Protein AF-A0A5T9RG60-F1 (afdb_monomer)

Nearest PDB structures (foldseek):
  6q29-assembly1_A  TM=7.530E-01  e=3.087E-01  Thermus thermophilus HB27
  3gdc-assembly1_B  TM=6.796E-01  e=9.645E-01  Arthrobacter sp. FB24
  2vec-assembly1_A  TM=5.672E-01  e=8.920E+00  Escherichia coli
  1zz7-assembly1_B-2  TM=5.160E-01  e=6.441E+00  Streptomyces wedmorensis
  3es4-assembly1_B  TM=3.562E-01  e=1.489E+00  Agrobacterium fabrum str. C58

pLDDT: mean 78.08, std 11.02, range [50.22, 90.12]

Foldseek 3Di:
DDKDKDAAPAAKWKWAWPDWKAFQDKPPDPPDHGDTDRIDIDHGGIMTMIDDPDPTDTDTDDD

Secondary structure (DSSP, 8-state):
-EEEEEE--SS-EEEEEEEEEEEEEEESSTT-SSEEEEEEEEPTT-EEEEEESS---PEEE--

Sequence (63 aa):
QVKYKILSLPKYQHLEFSEPVYIEKRKDILGGYGYWTKETILYPGESLSFITSAKNNLRKRDD

Solvent-accessible surface area (backbone atoms only — not comparable to full-atom values): 3798 Å² total; per-residue (Å²): 117,49,77,48,76,49,73,30,74,83,46,72,38,55,42,54,48,93,52,71,28,37,33,64,40,49,49,93,62,100,76,64,60,71,48,74,40,44,61,50,76,39,48,54,76,24,35,42,32,35,37,28,84,61,96,72,77,82,54,79,63,88,130

Structure (mmCIF, N/CA/C/O backbone):
data_AF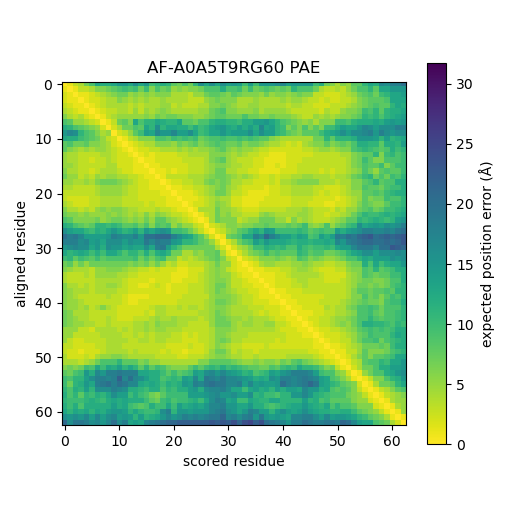-A0A5T9RG60-F1
#
_entry.id   AF-A0A5T9RG60-F1
#
loop_
_atom_site.group_PDB
_atom_site.id
_atom_site.type_symbol
_atom_site.label_atom_id
_atom_site.label_alt_id
_atom_site.label_comp_id
_atom_site.label_asym_id
_atom_site.label_entity_id
_atom_site.label_seq_id
_atom_site.pdbx_PDB_ins_code
_atom_site.Cartn_x
_atom_site.Cartn_y
_atom_site.Cartn_z
_atom_site.occupancy
_atom_site.B_iso_or_equiv
_atom_site.auth_seq_id
_atom_site.auth_comp_id
_atom_site.auth_asym_id
_atom_site.auth_atom_id
_atom_site.pdbx_PDB_model_num
ATOM 1 N N . GLN A 1 1 ? 15.659 2.174 -6.487 1.00 67.69 1 GLN A N 1
ATOM 2 C CA . GLN A 1 1 ? 14.417 1.760 -5.801 1.00 67.69 1 GLN A CA 1
ATOM 3 C C . GLN A 1 1 ? 13.994 2.868 -4.855 1.00 67.69 1 GLN A C 1
ATOM 5 O O . GLN A 1 1 ? 14.853 3.419 -4.173 1.00 67.69 1 GLN A O 1
ATOM 10 N N . VAL A 1 2 ? 12.709 3.222 -4.849 1.00 77.06 2 VAL A N 1
ATOM 11 C CA . VAL A 1 2 ? 12.153 4.268 -3.976 1.00 77.06 2 VAL A CA 1
ATOM 12 C C . VAL A 1 2 ? 11.181 3.621 -2.998 1.00 77.06 2 VAL A C 1
ATOM 14 O O . VAL A 1 2 ? 10.366 2.787 -3.395 1.00 77.06 2 VAL A O 1
ATOM 17 N N . LYS A 1 3 ? 11.296 3.988 -1.721 1.00 82.75 3 LYS A N 1
ATOM 18 C CA . LYS A 1 3 ? 10.475 3.459 -0.632 1.00 82.75 3 LYS A CA 1
ATOM 19 C C . LYS A 1 3 ? 9.493 4.523 -0.168 1.00 82.75 3 LYS A C 1
ATOM 21 O O . LYS A 1 3 ? 9.894 5.640 0.152 1.00 82.75 3 LYS A O 1
ATOM 26 N N . TYR A 1 4 ? 8.225 4.151 -0.105 1.00 82.88 4 TYR A N 1
ATOM 27 C CA . TYR A 1 4 ? 7.142 5.018 0.335 1.00 82.88 4 TYR A CA 1
ATOM 28 C C . TYR A 1 4 ? 6.490 4.442 1.585 1.00 82.88 4 TYR A C 1
ATOM 30 O O . TYR A 1 4 ? 6.428 3.223 1.759 1.00 82.88 4 TYR A O 1
ATOM 38 N N . LYS A 1 5 ? 5.992 5.333 2.446 1.00 84.56 5 LYS A N 1
ATOM 39 C CA . LYS A 1 5 ? 5.178 4.979 3.607 1.00 84.56 5 LYS A CA 1
ATOM 40 C C . LYS A 1 5 ? 3.887 5.785 3.574 1.00 84.56 5 LYS A C 1
ATOM 42 O O . LYS A 1 5 ? 3.935 7.012 3.581 1.00 84.56 5 LYS A O 1
ATOM 47 N N . ILE A 1 6 ? 2.756 5.091 3.553 1.00 83.06 6 ILE A N 1
ATOM 48 C CA . ILE A 1 6 ? 1.422 5.691 3.622 1.00 83.06 6 ILE A CA 1
ATOM 49 C C . ILE A 1 6 ? 0.834 5.383 4.993 1.00 83.06 6 ILE A C 1
ATOM 51 O O . ILE A 1 6 ? 0.979 4.269 5.498 1.00 83.06 6 ILE A O 1
ATOM 55 N N . LEU A 1 7 ? 0.188 6.381 5.588 1.00 79.62 7 LEU A N 1
ATOM 56 C CA . LEU A 1 7 ? -0.613 6.245 6.797 1.00 79.62 7 LEU A CA 1
ATOM 57 C C . LEU A 1 7 ? -2.068 6.554 6.435 1.00 79.62 7 LEU A C 1
ATOM 59 O O . LEU A 1 7 ? -2.352 7.630 5.907 1.00 79.62 7 LEU A O 1
ATOM 63 N N . SER A 1 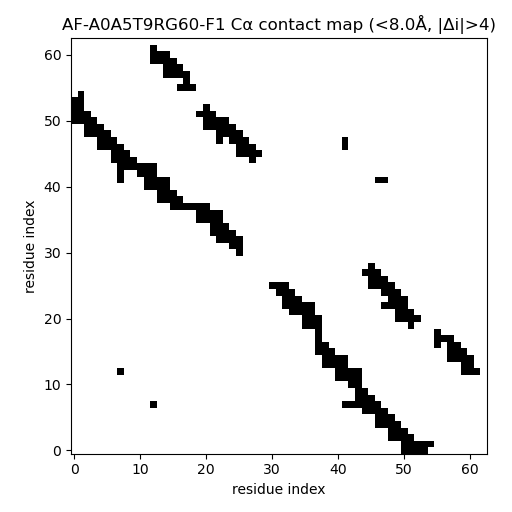8 ? -2.971 5.615 6.707 1.00 74.44 8 SER A N 1
ATOM 64 C CA . SER A 1 8 ? -4.398 5.792 6.449 1.00 74.44 8 SER A CA 1
ATOM 65 C C . SER A 1 8 ? -5.098 6.390 7.665 1.00 74.44 8 SER A C 1
ATOM 67 O O . SER A 1 8 ? -5.093 5.806 8.749 1.00 74.44 8 SER A O 1
ATOM 69 N N . LEU A 1 9 ? -5.703 7.567 7.494 1.00 76.44 9 LEU A N 1
ATOM 70 C CA . LEU A 1 9 ? -6.489 8.271 8.512 1.00 76.44 9 LEU A CA 1
ATOM 71 C C . LEU A 1 9 ? -7.636 9.051 7.833 1.00 76.44 9 LEU A C 1
ATOM 73 O O . LEU A 1 9 ? -7.367 9.714 6.828 1.00 76.44 9 LEU A O 1
ATOM 77 N N . PRO A 1 10 ? -8.886 9.074 8.352 1.00 70.56 10 PRO A N 1
ATOM 78 C CA . PRO A 1 10 ? -9.605 8.092 9.177 1.00 70.56 10 PRO A CA 1
ATOM 79 C C . PRO A 1 10 ? -10.561 7.196 8.350 1.00 70.56 10 PRO A C 1
ATOM 81 O O . PRO A 1 10 ? -11.412 6.514 8.913 1.00 70.56 10 PRO A O 1
ATOM 84 N N . LYS A 1 11 ? -10.474 7.228 7.016 1.00 77.88 11 LYS A N 1
ATOM 85 C CA . LYS A 1 11 ? -11.324 6.444 6.104 1.00 77.88 11 LYS A CA 1
ATOM 86 C C . LYS A 1 11 ? -10.529 5.320 5.447 1.00 77.88 11 LYS A C 1
ATOM 88 O O . LYS A 1 11 ? -9.302 5.371 5.426 1.00 77.88 11 LYS A O 1
ATOM 93 N N . TYR A 1 12 ? -11.228 4.319 4.912 1.00 81.44 12 TYR A N 1
ATOM 94 C CA . TYR A 1 12 ? -10.590 3.356 4.020 1.00 81.44 12 TYR A CA 1
ATOM 95 C C . TYR A 1 12 ? -10.033 4.099 2.797 1.00 81.44 12 TYR A C 1
ATOM 97 O O . TYR A 1 12 ? -10.634 5.059 2.317 1.00 81.44 12 TYR A O 1
ATOM 105 N N . GLN A 1 13 ? -8.863 3.689 2.323 1.00 83.38 13 GLN A N 1
ATOM 106 C CA . GLN A 1 13 ? -8.212 4.264 1.152 1.00 83.38 13 GLN A CA 1
ATOM 107 C C . GLN A 1 13 ? -7.967 3.154 0.149 1.00 83.38 13 GLN A C 1
ATOM 109 O O . GLN A 1 13 ? -7.236 2.206 0.437 1.00 83.38 13 GLN A O 1
ATOM 114 N N . HIS A 1 14 ? -8.556 3.278 -1.035 1.00 86.06 14 HIS A N 1
ATOM 115 C CA . HIS A 1 14 ? -8.190 2.418 -2.146 1.00 86.06 14 HIS A CA 1
ATOM 116 C C . HIS A 1 14 ? -6.960 3.009 -2.844 1.00 86.06 14 HIS A C 1
ATOM 118 O O . HIS A 1 14 ? -6.995 4.131 -3.353 1.00 86.06 14 HIS A O 1
ATOM 124 N N . LEU A 1 15 ? -5.854 2.267 -2.821 1.00 85.56 15 LEU A N 1
ATOM 125 C CA . LEU A 1 15 ? -4.618 2.623 -3.501 1.00 85.56 15 LEU A CA 1
ATOM 126 C C . LEU A 1 15 ? -4.501 1.822 -4.793 1.00 85.56 15 LEU A C 1
ATOM 128 O O . LEU A 1 15 ? -4.394 0.598 -4.759 1.00 85.56 15 LEU A O 1
ATOM 132 N N . GLU A 1 16 ? -4.458 2.535 -5.912 1.00 88.00 16 GLU A N 1
ATOM 133 C CA . GLU A 1 16 ? -4.206 1.986 -7.241 1.00 88.00 16 GLU A CA 1
ATOM 134 C C . GLU A 1 16 ? -2.825 2.475 -7.707 1.00 88.00 16 GLU A C 1
ATOM 136 O O . GLU A 1 16 ? -2.544 3.679 -7.724 1.00 88.00 16 GLU A O 1
ATOM 141 N N . PHE A 1 17 ? -1.934 1.544 -8.046 1.00 85.69 17 PHE A N 1
ATOM 142 C CA . PHE A 1 17 ? -0.572 1.844 -8.484 1.00 85.69 17 PHE A CA 1
ATOM 143 C C . PHE A 1 17 ? -0.461 1.734 -10.009 1.00 85.69 17 PHE A C 1
ATOM 145 O O . PHE A 1 17 ? -1.015 0.830 -10.631 1.00 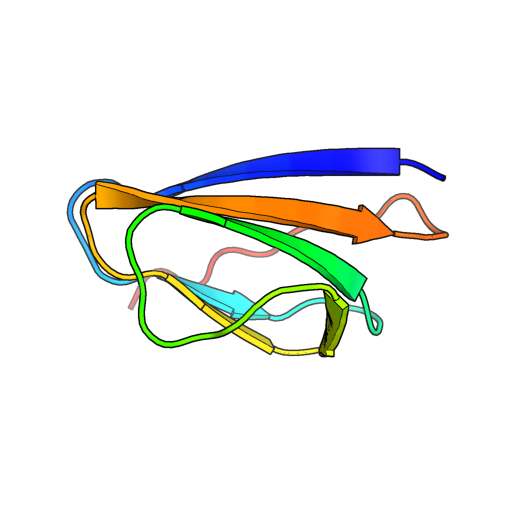85.69 17 PHE A O 1
ATOM 152 N N . SER A 1 18 ? 0.316 2.627 -10.627 1.00 83.19 18 SER A N 1
ATOM 153 C CA . SER A 1 18 ? 0.569 2.620 -12.079 1.00 83.19 18 SER A CA 1
ATOM 154 C C . SER A 1 18 ? 1.326 1.380 -12.571 1.00 83.19 18 SER A C 1
ATOM 156 O O . SER A 1 18 ? 1.249 1.022 -13.744 1.00 83.19 18 SER A O 1
ATOM 158 N N . GLU A 1 19 ? 2.059 0.719 -11.681 1.00 84.94 19 GLU A N 1
ATOM 159 C CA . GLU A 1 19 ? 2.824 -0.502 -11.927 1.00 84.94 19 GLU A CA 1
ATOM 160 C C . GLU A 1 19 ? 2.816 -1.377 -10.662 1.00 84.94 19 GLU A C 1
ATOM 162 O O . GLU A 1 19 ? 2.482 -0.871 -9.586 1.00 84.94 19 GLU A O 1
ATOM 167 N N . PRO A 1 20 ? 3.161 -2.678 -10.752 1.00 88.31 20 PRO A N 1
ATOM 168 C CA . PRO A 1 20 ? 3.262 -3.519 -9.569 1.00 88.31 20 PRO A CA 1
ATOM 169 C C . PRO A 1 20 ? 4.278 -2.941 -8.583 1.00 88.31 20 PRO A C 1
ATOM 171 O O . PRO A 1 20 ? 5.431 -2.698 -8.939 1.00 88.31 20 PRO A O 1
ATOM 174 N N . VAL A 1 21 ? 3.859 -2.762 -7.335 1.00 88.69 21 VAL A N 1
ATOM 175 C CA . VAL A 1 21 ? 4.721 -2.359 -6.224 1.00 88.69 21 VAL A CA 1
ATOM 176 C C . VAL A 1 21 ? 4.925 -3.528 -5.275 1.00 88.69 21 VAL A C 1
ATOM 178 O O . VAL A 1 21 ? 4.043 -4.372 -5.103 1.00 88.69 21 VAL A O 1
ATOM 181 N N . TYR A 1 22 ? 6.093 -3.575 -4.644 1.00 90.00 22 TYR A N 1
ATOM 182 C CA . TYR A 1 22 ? 6.410 -4.587 -3.650 1.00 90.00 22 TYR A CA 1
ATOM 183 C C . TYR A 1 22 ? 6.009 -4.095 -2.264 1.00 90.00 22 TYR A C 1
ATOM 185 O O . TYR A 1 22 ? 6.567 -3.116 -1.763 1.00 90.00 22 TYR A O 1
ATOM 193 N N . ILE A 1 23 ? 5.055 -4.770 -1.630 1.00 88.44 23 ILE A N 1
ATOM 194 C CA . ILE A 1 23 ? 4.635 -4.475 -0.263 1.00 88.44 23 ILE A CA 1
ATOM 195 C C . 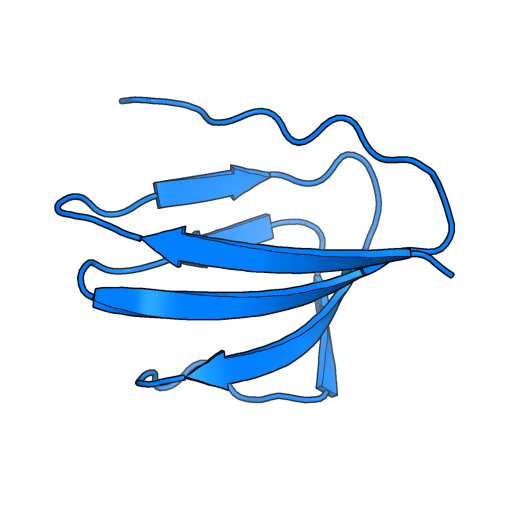ILE A 1 23 ? 5.630 -5.115 0.699 1.00 88.44 23 ILE A C 1
ATOM 197 O O . ILE A 1 23 ? 5.613 -6.321 0.934 1.00 88.44 23 ILE A O 1
ATOM 201 N N . GLU A 1 24 ? 6.504 -4.296 1.275 1.00 87.00 24 GLU A N 1
ATOM 202 C CA . GLU A 1 24 ? 7.533 -4.761 2.207 1.00 87.00 24 GLU A CA 1
ATOM 203 C C . GLU A 1 24 ? 6.940 -5.026 3.592 1.00 87.00 24 GLU A C 1
ATOM 205 O O . GLU A 1 24 ? 7.283 -6.010 4.242 1.00 87.00 24 GLU A O 1
ATOM 210 N N . LYS A 1 25 ? 6.050 -4.144 4.058 1.00 83.06 25 LYS A N 1
ATOM 211 C CA . LYS A 1 25 ? 5.415 -4.285 5.367 1.00 83.06 25 LYS A CA 1
ATOM 212 C C . LYS A 1 25 ? 4.080 -3.566 5.401 1.00 83.06 25 LYS A C 1
ATOM 214 O O . LYS A 1 25 ? 3.979 -2.404 5.010 1.00 83.06 25 LYS A O 1
ATOM 219 N N . ARG A 1 26 ? 3.088 -4.238 5.968 1.00 82.94 26 ARG A N 1
ATOM 220 C CA . ARG A 1 26 ? 1.779 -3.681 6.278 1.00 82.94 26 ARG A CA 1
ATOM 221 C C . ARG A 1 26 ? 1.553 -3.824 7.777 1.00 82.94 26 ARG A C 1
ATOM 223 O O . ARG A 1 26 ? 1.657 -4.928 8.309 1.00 82.94 26 ARG A O 1
ATOM 230 N N . LYS A 1 27 ? 1.389 -2.706 8.479 1.00 72.00 27 LYS A N 1
ATOM 231 C CA . LYS A 1 27 ? 1.202 -2.713 9.933 1.00 72.00 27 LYS A CA 1
ATOM 232 C C . LYS A 1 27 ? -0.292 -2.722 10.239 1.00 72.00 27 LYS A C 1
ATOM 234 O O . LYS A 1 27 ? -1.029 -1.959 9.625 1.00 72.00 27 LYS A O 1
ATOM 239 N N . ASP A 1 28 ? -0.672 -3.558 11.201 1.00 63.97 28 ASP A N 1
ATOM 240 C CA . ASP A 1 28 ? -2.013 -3.635 11.782 1.00 63.97 28 ASP A CA 1
ATOM 241 C C . ASP A 1 28 ? -3.093 -4.311 10.889 1.00 63.97 28 ASP A C 1
ATOM 243 O O . ASP A 1 28 ? -4.278 -4.092 11.117 1.00 63.97 28 ASP A O 1
ATOM 247 N N . ILE A 1 29 ? -2.718 -5.196 9.929 1.00 61.09 29 ILE A N 1
ATOM 248 C CA . ILE A 1 29 ? -3.685 -5.983 9.115 1.00 61.09 29 ILE A CA 1
ATOM 249 C C . ILE A 1 29 ? -3.302 -7.416 8.671 1.00 61.09 29 ILE A C 1
ATOM 251 O O . ILE A 1 29 ? -2.141 -7.735 8.421 1.00 61.09 29 ILE A O 1
ATOM 255 N N . LEU A 1 30 ? -4.359 -8.223 8.446 1.00 59.91 30 LEU A N 1
ATOM 256 C CA . LEU A 1 30 ? -4.507 -9.551 7.795 1.00 59.91 30 LEU A CA 1
ATOM 257 C C . LEU A 1 30 ? -4.041 -9.673 6.312 1.00 59.91 30 LEU A C 1
ATOM 259 O O . LEU A 1 30 ? -4.509 -10.541 5.582 1.00 59.91 30 LEU A O 1
ATOM 263 N N . GLY A 1 31 ? -3.147 -8.806 5.833 1.00 60.72 31 GLY A N 1
ATOM 264 C CA . GLY A 1 31 ? -2.796 -8.678 4.406 1.00 60.72 31 GLY A CA 1
ATOM 265 C C . GLY A 1 31 ? -1.415 -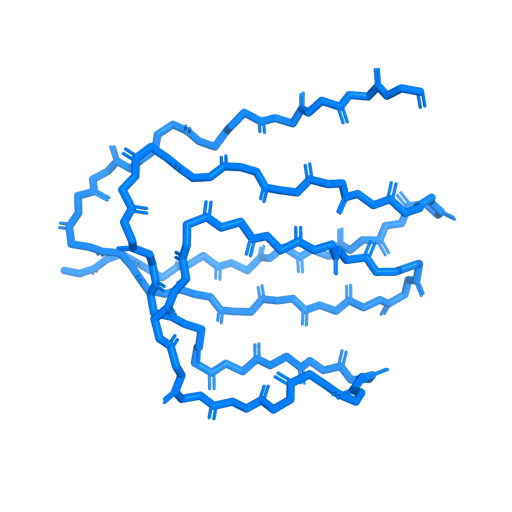9.210 4.020 1.00 60.72 31 GLY A C 1
ATOM 266 O O . GLY A 1 31 ? -1.028 -9.091 2.862 1.00 60.72 31 GLY A O 1
ATOM 267 N N . GLY A 1 32 ? -0.662 -9.755 4.979 1.00 70.12 32 GLY A N 1
ATOM 268 C CA . GLY A 1 32 ? 0.684 -10.287 4.759 1.00 70.12 32 GLY A CA 1
ATOM 269 C C . GLY A 1 32 ? 1.743 -9.224 4.430 1.00 70.12 32 GLY A C 1
ATOM 270 O O . GLY A 1 32 ? 1.488 -8.018 4.411 1.00 70.12 32 GLY A O 1
ATOM 271 N N . TYR A 1 33 ? 2.966 -9.688 4.193 1.00 82.38 33 TYR A N 1
ATOM 272 C CA . TYR A 1 33 ? 4.109 -8.890 3.755 1.00 82.38 33 TYR A CA 1
ATOM 273 C C . TYR A 1 33 ? 4.895 -9.674 2.699 1.00 82.38 33 TYR A C 1
ATOM 275 O O . TYR A 1 33 ? 4.806 -10.898 2.647 1.00 82.38 33 TYR A O 1
ATOM 283 N N . GLY A 1 34 ? 5.660 -8.977 1.864 1.00 86.12 34 GLY A N 1
ATOM 284 C CA . GLY A 1 34 ? 6.554 -9.598 0.891 1.00 86.12 34 GLY A CA 1
ATOM 285 C C . GLY A 1 34 ? 5.883 -10.067 -0.400 1.00 86.12 34 GLY A C 1
ATOM 286 O O . GLY A 1 34 ? 6.221 -11.127 -0.917 1.00 86.12 34 GLY A O 1
ATOM 287 N N . TYR A 1 35 ? 4.938 -9.291 -0.930 1.00 86.81 35 TYR A N 1
ATOM 288 C CA . TYR A 1 35 ? 4.239 -9.611 -2.179 1.00 86.81 35 TYR A CA 1
ATOM 289 C C . TYR A 1 35 ? 4.198 -8.419 -3.133 1.00 86.81 35 TYR A C 1
ATOM 291 O O . TYR A 1 35 ? 4.308 -7.262 -2.725 1.00 86.81 35 TYR A O 1
ATOM 299 N N . TRP A 1 36 ? 4.024 -8.715 -4.419 1.00 89.31 36 TRP A N 1
ATOM 300 C CA . TRP A 1 36 ? 3.801 -7.714 -5.458 1.00 89.31 36 TRP A CA 1
ATOM 301 C C . TRP A 1 36 ? 2.306 -7.505 -5.676 1.00 89.31 36 TRP A C 1
ATOM 303 O O . TRP A 1 36 ? 1.556 -8.474 -5.768 1.00 89.31 36 TRP A O 1
ATOM 313 N N . THR A 1 37 ? 1.871 -6.252 -5.789 1.00 89.31 37 THR A N 1
ATOM 314 C CA . THR A 1 37 ? 0.479 -5.916 -6.117 1.00 89.31 37 THR A CA 1
ATOM 315 C C . THR A 1 37 ? 0.382 -4.638 -6.947 1.00 89.31 37 THR A C 1
ATOM 317 O O . THR A 1 37 ? 1.275 -3.795 -6.896 1.00 89.31 37 THR A O 1
ATOM 320 N N . LYS A 1 38 ? -0.707 -4.481 -7.706 1.00 90.12 38 LYS A N 1
ATOM 321 C CA . LYS A 1 38 ? -1.074 -3.230 -8.397 1.00 90.12 38 LYS A CA 1
ATOM 322 C C . LYS A 1 38 ? -2.164 -2.439 -7.681 1.00 90.12 38 LYS A C 1
ATOM 324 O O . LYS A 1 38 ? -2.351 -1.266 -7.980 1.00 90.12 38 LYS A O 1
ATOM 329 N N . GLU A 1 39 ? -2.839 -3.049 -6.718 1.00 89.31 39 GLU A N 1
ATOM 330 C CA . GLU A 1 39 ? -3.886 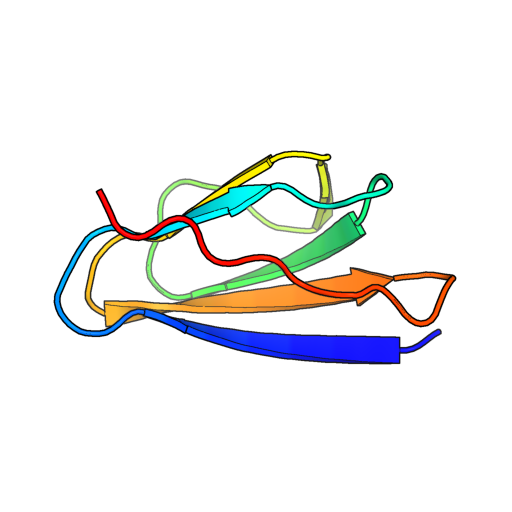-2.399 -5.942 1.00 89.31 39 GLU A CA 1
ATOM 331 C C . GLU A 1 39 ? -3.883 -2.907 -4.503 1.00 89.31 39 GLU A C 1
ATOM 333 O O . GLU A 1 39 ? -3.458 -4.031 -4.207 1.00 89.31 39 GLU A O 1
ATOM 338 N N . THR A 1 40 ? -4.313 -2.063 -3.575 1.00 87.38 40 THR A N 1
ATOM 339 C CA . THR A 1 40 ? -4.542 -2.478 -2.195 1.00 87.38 40 THR A CA 1
ATOM 340 C C . THR A 1 40 ? -5.481 -1.510 -1.496 1.00 87.38 40 THR A C 1
ATOM 342 O O . THR A 1 40 ? -5.490 -0.312 -1.768 1.00 87.38 40 THR A O 1
ATOM 345 N N . ILE A 1 41 ? -6.272 -2.022 -0.564 1.00 86.00 41 ILE A N 1
ATOM 346 C CA . ILE A 1 41 ? -7.142 -1.214 0.290 1.00 86.00 41 ILE A CA 1
ATOM 347 C C . ILE A 1 41 ? -6.417 -1.031 1.6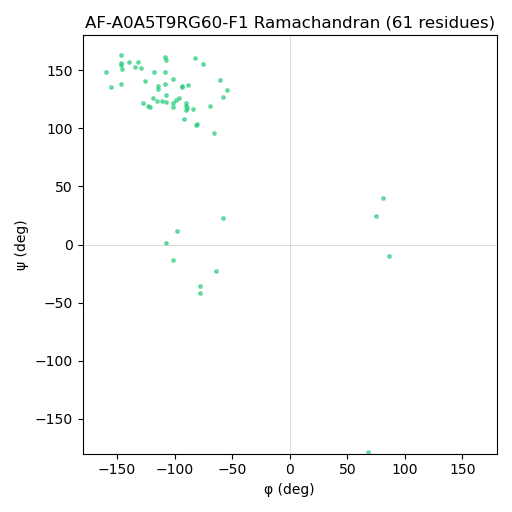13 1.00 86.00 41 ILE A C 1
ATOM 349 O O . ILE A 1 41 ? -6.088 -2.046 2.212 1.00 86.00 41 ILE A O 1
ATOM 353 N N . LEU A 1 42 ? -6.193 0.196 2.088 1.00 85.44 42 LEU A N 1
ATOM 354 C CA . LEU A 1 42 ? -5.767 0.485 3.464 1.00 85.44 42 LEU A CA 1
ATOM 355 C C . LEU A 1 42 ? -6.976 0.836 4.325 1.00 85.44 42 LEU A C 1
ATOM 357 O O . LEU A 1 42 ? -7.700 1.785 4.025 1.00 85.44 42 LEU A O 1
ATOM 361 N N . TYR A 1 43 ? -7.141 0.147 5.443 1.00 84.00 43 TYR A N 1
ATOM 362 C CA . TYR A 1 43 ? -8.156 0.454 6.437 1.00 84.00 43 TYR A CA 1
ATOM 363 C C . TYR A 1 43 ? -7.683 1.576 7.379 1.00 84.00 43 TYR A C 1
ATOM 365 O O . TYR A 1 43 ? -6.485 1.868 7.459 1.00 84.00 43 TYR A O 1
ATOM 373 N N . PRO A 1 44 ? -8.611 2.254 8.075 1.00 84.00 44 PRO A N 1
ATOM 374 C CA . PRO A 1 44 ? -8.265 3.313 9.018 1.00 84.00 44 PRO A CA 1
ATOM 375 C C . PRO A 1 44 ? -7.265 2.846 10.083 1.00 84.00 44 PRO A C 1
ATOM 377 O O . PRO A 1 44 ? -7.445 1.794 10.691 1.00 84.00 44 PRO A O 1
ATOM 380 N N . GLY A 1 45 ? -6.226 3.646 10.329 1.00 82.44 45 GLY A N 1
ATOM 381 C CA . GLY A 1 45 ? -5.183 3.347 11.314 1.00 82.44 45 GLY A CA 1
ATOM 382 C C . GLY A 1 45 ? -4.037 2.487 10.779 1.00 82.44 45 GLY A C 1
ATOM 383 O O . GLY A 1 45 ? -2.998 2.391 11.431 1.00 82.44 45 GLY A O 1
ATOM 384 N N . GLU A 1 46 ? -4.167 1.922 9.579 1.00 83.94 46 GLU A N 1
ATOM 385 C CA . GLU A 1 46 ? -3.087 1.154 8.977 1.00 83.94 46 GLU A CA 1
ATOM 386 C C . GLU A 1 46 ? -1.960 2.010 8.419 1.00 83.94 46 GLU A C 1
ATOM 388 O O . GLU A 1 46 ? -2.146 3.142 7.957 1.00 83.94 46 GLU A O 1
ATOM 393 N N . SER A 1 47 ? -0.780 1.392 8.350 1.00 84.38 47 SER A N 1
ATOM 394 C CA . SER A 1 47 ? 0.317 1.916 7.547 1.00 84.38 47 SER A CA 1
ATOM 395 C C . SER A 1 47 ? 0.864 0.884 6.568 1.00 84.38 47 SER A C 1
ATOM 397 O O . SER A 1 47 ? 1.022 -0.295 6.895 1.00 84.38 47 SER A O 1
ATOM 399 N N . LEU A 1 48 ? 1.192 1.361 5.369 1.00 86.69 48 LEU A N 1
ATOM 400 C CA . LEU A 1 48 ? 1.746 0.567 4.280 1.00 86.69 48 LEU A CA 1
ATOM 401 C C . LEU A 1 48 ? 3.130 1.090 3.904 1.00 86.69 48 LEU A C 1
ATOM 403 O O . LEU A 1 48 ? 3.279 2.268 3.579 1.00 86.69 48 LEU A O 1
ATOM 407 N N . SER A 1 49 ? 4.115 0.197 3.896 1.00 88.06 49 SER A N 1
ATOM 408 C CA . SER A 1 49 ? 5.438 0.424 3.319 1.00 88.06 49 SER A CA 1
ATOM 409 C C . SER A 1 49 ? 5.568 -0.366 2.024 1.00 88.06 49 SER A C 1
ATOM 411 O O . SER A 1 49 ? 5.456 -1.595 2.036 1.00 88.06 49 SER A O 1
ATOM 413 N N . PHE A 1 50 ? 5.849 0.323 0.921 1.00 88.44 50 PHE A N 1
ATOM 414 C CA . PHE A 1 50 ? 6.054 -0.316 -0.375 1.00 88.44 50 PHE A CA 1
ATOM 415 C C . PHE A 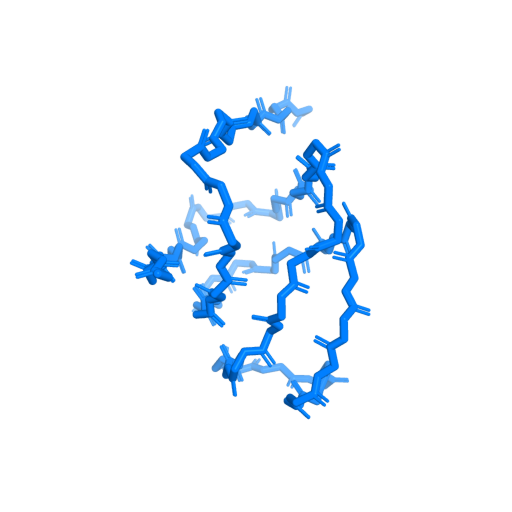1 50 ? 7.279 0.230 -1.102 1.00 88.44 50 PHE A C 1
ATOM 417 O O . PHE A 1 50 ? 7.704 1.372 -0.893 1.00 88.44 50 PHE A O 1
ATOM 424 N N . ILE A 1 51 ? 7.853 -0.620 -1.946 1.00 86.12 51 ILE A N 1
ATOM 425 C CA . ILE A 1 51 ? 9.011 -0.332 -2.781 1.00 86.12 51 ILE A CA 1
ATOM 426 C C . ILE A 1 51 ? 8.564 -0.369 -4.233 1.00 86.12 51 ILE A C 1
ATOM 428 O O . ILE A 1 51 ? 7.845 -1.271 -4.662 1.00 86.12 51 ILE A O 1
ATOM 432 N N . THR A 1 52 ? 9.030 0.611 -4.992 1.00 81.88 52 THR A N 1
ATOM 433 C CA . THR A 1 52 ? 8.831 0.661 -6.433 1.00 81.88 52 THR A CA 1
ATOM 434 C C . THR A 1 52 ? 10.149 0.901 -7.176 1.00 81.88 52 THR A C 1
ATOM 436 O O . THR A 1 52 ? 11.110 1.478 -6.640 1.00 81.88 52 THR A O 1
ATOM 439 N N . SER A 1 53 ? 10.201 0.400 -8.410 1.00 70.88 53 SER A N 1
ATOM 440 C CA . SER A 1 53 ? 11.319 0.545 -9.337 1.00 70.88 53 SER A CA 1
ATOM 441 C C . SER A 1 53 ? 11.329 1.928 -9.995 1.00 70.88 53 SER A C 1
ATOM 443 O O . SER A 1 53 ? 12.416 2.488 -10.158 1.00 70.88 53 SER A O 1
ATOM 445 N N . ALA A 1 54 ? 10.161 2.513 -10.295 1.00 65.19 54 ALA A N 1
ATOM 446 C CA . ALA A 1 54 ? 10.041 3.840 -10.898 1.00 65.19 54 ALA A CA 1
ATOM 447 C C . ALA A 1 54 ? 9.533 4.907 -9.908 1.00 65.19 54 ALA A C 1
ATOM 449 O O . ALA A 1 54 ? 8.910 4.614 -8.885 1.00 65.19 54 ALA A O 1
ATOM 450 N N . LYS A 1 55 ? 9.792 6.189 -10.212 1.00 59.78 55 LYS A N 1
ATOM 451 C CA . LYS A 1 55 ? 9.108 7.311 -9.544 1.00 59.78 55 LYS A CA 1
ATOM 452 C C . LYS A 1 55 ? 7.628 7.258 -9.934 1.00 59.78 55 LYS A C 1
ATOM 454 O O . LYS A 1 55 ? 7.260 7.755 -10.993 1.00 59.78 55 LYS A O 1
ATOM 459 N N . ASN A 1 56 ? 6.797 6.651 -9.092 1.00 58.56 56 ASN A N 1
ATOM 460 C CA . ASN A 1 56 ? 5.366 6.538 -9.358 1.00 58.56 56 ASN A CA 1
ATOM 461 C C . ASN A 1 56 ? 4.595 7.744 -8.838 1.00 58.56 56 ASN A C 1
ATOM 463 O O . ASN A 1 56 ? 4.805 8.209 -7.716 1.00 58.56 56 ASN A O 1
ATOM 467 N N . ASN A 1 57 ? 3.655 8.210 -9.656 1.00 58.97 57 ASN A N 1
ATOM 468 C CA . ASN A 1 57 ? 2.634 9.151 -9.230 1.00 58.97 57 ASN A CA 1
ATOM 469 C C . ASN A 1 57 ? 1.536 8.354 -8.522 1.00 58.97 57 ASN A C 1
ATOM 471 O O . ASN A 1 57 ? 0.737 7.682 -9.172 1.00 58.97 57 ASN A O 1
ATOM 475 N N . LEU A 1 58 ? 1.516 8.404 -7.191 1.00 60.84 58 LEU A N 1
ATOM 476 C CA . LEU A 1 58 ? 0.428 7.833 -6.403 1.00 60.84 58 LEU A CA 1
ATOM 477 C C . LEU A 1 58 ? -0.835 8.671 -6.632 1.00 60.84 58 LEU A C 1
ATOM 479 O O . LEU A 1 58 ? -0.848 9.865 -6.328 1.00 60.84 58 LEU A O 1
ATOM 483 N N . ARG A 1 59 ? -1.896 8.056 -7.159 1.00 67.25 5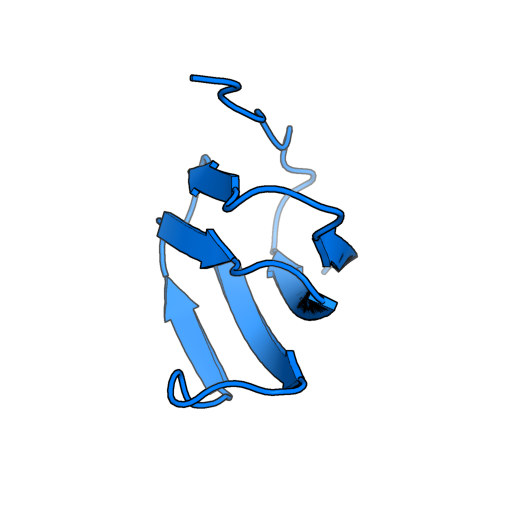9 ARG A N 1
ATOM 484 C CA . ARG A 1 59 ? -3.213 8.690 -7.260 1.00 67.25 59 ARG A CA 1
ATOM 485 C C . ARG A 1 59 ? -4.094 8.157 -6.140 1.00 67.25 59 ARG A C 1
ATOM 487 O O . ARG A 1 59 ? -4.303 6.955 -6.031 1.00 67.25 59 ARG A O 1
ATOM 494 N N . LYS A 1 60 ? -4.597 9.061 -5.306 1.00 61.25 60 LYS A N 1
ATOM 495 C CA . LYS A 1 60 ? -5.602 8.755 -4.290 1.00 61.25 60 LYS A CA 1
ATOM 496 C C . LYS A 1 60 ? -6.977 8.964 -4.925 1.00 61.25 60 LYS A C 1
ATOM 498 O O . LYS A 1 60 ? -7.236 10.063 -5.413 1.00 61.25 60 LYS A O 1
ATOM 503 N N . ARG A 1 61 ? -7.829 7.935 -4.960 1.00 59.44 61 ARG A N 1
ATOM 504 C CA . ARG A 1 61 ? -9.269 8.137 -5.184 1.00 59.44 61 ARG A CA 1
ATOM 505 C C . ARG A 1 61 ? -9.919 8.346 -3.825 1.00 59.44 61 ARG A C 1
ATOM 507 O O . ARG A 1 61 ? -9.838 7.468 -2.971 1.00 59.44 61 ARG A O 1
ATOM 514 N N . ASP A 1 62 ? -10.493 9.524 -3.636 1.00 53.22 62 ASP A N 1
ATOM 515 C CA . ASP A 1 62 ? -11.430 9.788 -2.553 1.00 53.22 62 ASP A CA 1
ATOM 516 C C . ASP A 1 62 ? -12.829 9.512 -3.120 1.00 53.22 62 ASP A C 1
ATOM 518 O O . ASP A 1 62 ? -13.283 10.258 -3.985 1.00 53.22 62 ASP A O 1
ATOM 522 N N . ASP A 1 63 ? -13.444 8.408 -2.691 1.00 50.22 63 ASP A N 1
ATOM 523 C CA . ASP A 1 63 ? -14.888 8.150 -2.830 1.00 50.22 63 ASP A CA 1
ATOM 524 C C . ASP A 1 63 ? -15.600 8.581 -1.531 1.00 50.22 63 ASP A C 1
ATOM 526 O O . ASP A 1 63 ? -15.040 8.353 -0.423 1.00 50.22 63 ASP A O 1
#

Mean predicted aligned error: 7.07 Å

Organism: NCBI:txid192955

Radius of gyration: 10.84 Å; Cα contacts (8 Å, |Δi|>4): 138; chains: 1; bounding box: 29×20×24 Å